Protein AF-A0A2S7YPC9-F1 (afdb_monomer)

Structure (mmCIF, N/CA/C/O backbone):
data_AF-A0A2S7YPC9-F1
#
_entry.id   AF-A0A2S7YPC9-F1
#
loop_
_atom_site.group_PDB
_atom_site.id
_atom_site.type_symbol
_atom_site.label_atom_id
_atom_site.label_alt_id
_atom_site.label_comp_id
_atom_site.label_asym_id
_atom_site.label_entity_id
_atom_site.label_seq_id
_atom_site.pdbx_PDB_ins_code
_atom_site.Cartn_x
_atom_site.Cartn_y
_atom_site.Cartn_z
_atom_site.occupancy
_atom_site.B_iso_or_equiv
_atom_site.auth_seq_id
_atom_site.auth_comp_id
_atom_site.auth_asym_id
_atom_site.auth_atom_id
_atom_site.pdbx_PDB_model_num
ATOM 1 N N . MET A 1 1 ? 17.092 -1.506 -0.333 1.00 57.12 1 MET A N 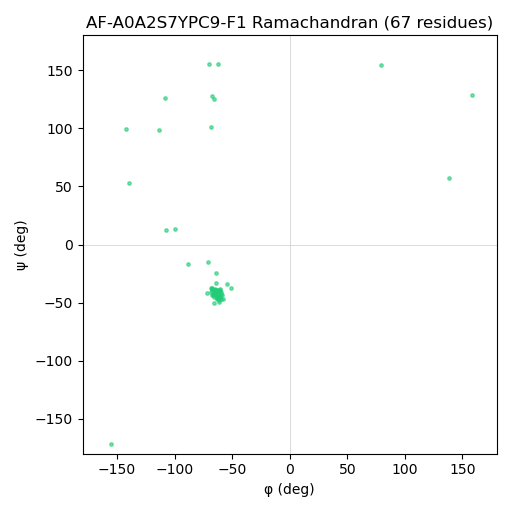1
ATOM 2 C CA . MET A 1 1 ? 15.798 -1.165 -0.958 1.00 57.12 1 MET A CA 1
ATOM 3 C C . MET A 1 1 ? 14.781 -2.179 -0.487 1.00 57.12 1 MET A C 1
ATOM 5 O O . MET A 1 1 ? 15.091 -3.363 -0.521 1.00 57.12 1 MET A O 1
ATOM 9 N N . THR A 1 2 ? 13.625 -1.733 -0.007 1.00 73.81 2 THR A N 1
ATOM 10 C CA . THR A 1 2 ? 12.472 -2.616 0.211 1.00 73.81 2 THR A CA 1
ATOM 11 C C . THR A 1 2 ? 12.021 -3.108 -1.162 1.00 73.81 2 THR A C 1
ATOM 13 O O . THR A 1 2 ? 11.826 -2.280 -2.051 1.00 73.81 2 THR A O 1
ATOM 16 N N . SER A 1 3 ? 11.931 -4.420 -1.382 1.00 86.75 3 SER A N 1
ATOM 17 C CA . SER A 1 3 ? 11.497 -4.927 -2.688 1.00 86.75 3 SER A CA 1
ATOM 18 C C . SER A 1 3 ? 10.006 -4.645 -2.901 1.00 86.75 3 SER A C 1
ATOM 20 O O . SER A 1 3 ? 9.247 -4.557 -1.931 1.00 86.75 3 SER A O 1
ATOM 22 N N . VAL A 1 4 ? 9.548 -4.566 -4.156 1.00 90.44 4 VAL A N 1
ATOM 23 C CA . VAL A 1 4 ? 8.113 -4.433 -4.483 1.00 90.44 4 VAL A CA 1
ATOM 24 C C . VAL A 1 4 ? 7.279 -5.509 -3.771 1.00 90.44 4 VAL A C 1
ATOM 26 O O . VAL A 1 4 ? 6.184 -5.236 -3.274 1.00 90.44 4 VAL A O 1
ATOM 29 N N . LYS A 1 5 ? 7.816 -6.729 -3.647 1.00 92.19 5 LYS A N 1
ATOM 30 C CA . LYS A 1 5 ? 7.176 -7.848 -2.941 1.00 92.19 5 LYS A CA 1
ATOM 31 C C . LYS A 1 5 ? 7.012 -7.589 -1.438 1.00 92.19 5 LYS A C 1
ATOM 33 O O . LYS A 1 5 ? 5.960 -7.907 -0.878 1.00 92.19 5 LYS A O 1
ATOM 38 N N . ASP A 1 6 ? 8.017 -7.003 -0.793 1.00 93.56 6 ASP A N 1
ATOM 39 C CA . ASP A 1 6 ? 7.961 -6.667 0.633 1.00 93.56 6 ASP A CA 1
ATOM 40 C C . ASP A 1 6 ? 6.943 -5.548 0.895 1.00 93.56 6 ASP A C 1
ATOM 42 O O . ASP A 1 6 ? 6.163 -5.635 1.844 1.00 93.56 6 ASP A O 1
ATOM 46 N N . ILE A 1 7 ? 6.891 -4.534 0.021 1.00 94.56 7 ILE A N 1
ATOM 47 C CA . ILE A 1 7 ? 5.913 -3.437 0.113 1.00 94.56 7 ILE A CA 1
ATOM 48 C C . ILE A 1 7 ? 4.485 -3.981 -0.039 1.00 94.56 7 ILE A C 1
ATOM 50 O O . ILE A 1 7 ? 3.622 -3.685 0.787 1.00 94.56 7 ILE A O 1
ATOM 54 N N . LYS A 1 8 ? 4.243 -4.853 -1.031 1.00 95.12 8 LYS A N 1
ATOM 55 C CA . LYS A 1 8 ? 2.939 -5.516 -1.228 1.00 95.12 8 LYS A CA 1
ATOM 56 C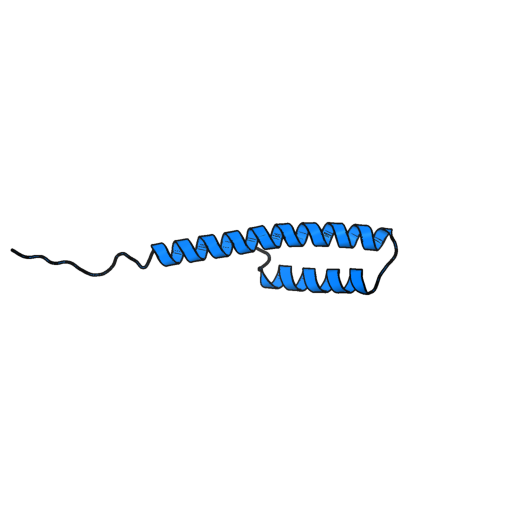 C . LYS A 1 8 ? 2.534 -6.371 -0.024 1.00 95.12 8 LYS A C 1
ATOM 58 O O . LYS A 1 8 ? 1.371 -6.350 0.373 1.00 95.12 8 LYS A O 1
ATOM 63 N N . SER A 1 9 ? 3.485 -7.077 0.591 1.00 96.81 9 SER A N 1
ATOM 64 C CA . SER A 1 9 ? 3.220 -7.895 1.785 1.00 96.81 9 SER A CA 1
ATOM 65 C C . SER A 1 9 ? 2.801 -7.031 2.981 1.00 96.81 9 SER A C 1
ATOM 67 O O . SER A 1 9 ? 1.813 -7.340 3.646 1.00 96.81 9 SER A O 1
ATOM 69 N N . LYS A 1 10 ? 3.486 -5.903 3.211 1.00 96.25 10 LYS A N 1
ATOM 70 C CA . LYS A 1 10 ? 3.121 -4.943 4.266 1.00 96.25 10 LYS A CA 1
ATOM 71 C C . LYS A 1 10 ? 1.776 -4.263 4.003 1.00 96.25 10 LYS A C 1
ATOM 73 O O . LYS A 1 10 ? 0.981 -4.118 4.928 1.00 96.25 10 LYS A O 1
ATOM 78 N N . LEU A 1 11 ? 1.485 -3.893 2.753 1.00 96.81 11 LEU A N 1
ATOM 79 C CA . LEU A 1 11 ? 0.176 -3.349 2.369 1.00 96.81 11 LEU A CA 1
ATOM 80 C C . LEU A 1 11 ? -0.955 -4.333 2.680 1.00 96.81 11 LEU A C 1
ATOM 82 O O . LEU A 1 11 ? -1.980 -3.923 3.224 1.00 96.81 11 LEU A O 1
ATOM 86 N N . ALA A 1 12 ? -0.769 -5.623 2.385 1.00 97.12 12 ALA A N 1
ATOM 87 C CA . ALA A 1 12 ? -1.752 -6.656 2.702 1.00 97.12 12 ALA A CA 1
ATOM 88 C C . ALA A 1 12 ? -1.978 -6.788 4.218 1.00 97.12 12 ALA A C 1
ATOM 90 O O . ALA A 1 12 ? -3.124 -6.860 4.662 1.00 97.12 12 ALA A O 1
ATOM 91 N N . GLU A 1 13 ? -0.911 -6.749 5.021 1.00 96.94 13 GLU A N 1
ATOM 92 C CA . GLU A 1 13 ? -1.007 -6.792 6.484 1.00 96.94 13 GLU A CA 1
ATOM 93 C C . GLU A 1 13 ? -1.797 -5.598 7.043 1.00 96.94 13 GLU A C 1
ATOM 95 O O . GLU A 1 13 ? -2.711 -5.771 7.853 1.00 96.94 13 GLU A O 1
ATOM 100 N N . ILE A 1 14 ? -1.485 -4.381 6.588 1.00 96.69 14 ILE A N 1
ATOM 101 C CA . ILE A 1 14 ? -2.163 -3.161 7.042 1.00 96.69 14 ILE A CA 1
ATOM 102 C C . ILE A 1 14 ? -3.616 -3.127 6.575 1.00 96.69 14 ILE A C 1
ATOM 104 O O . ILE A 1 14 ? -4.496 -2.764 7.351 1.00 96.69 14 ILE A O 1
ATOM 108 N N . THR A 1 15 ? -3.892 -3.573 5.351 1.00 96.56 15 THR A N 1
ATOM 109 C CA . THR A 1 15 ? -5.266 -3.715 4.847 1.00 96.56 15 THR A CA 1
ATOM 110 C C . THR A 1 15 ? -6.055 -4.711 5.698 1.00 96.56 15 THR A C 1
ATOM 112 O O . THR A 1 15 ? -7.210 -4.452 6.037 1.00 96.56 15 THR A O 1
ATOM 115 N N . GLY A 1 16 ? -5.425 -5.813 6.118 1.00 97.50 16 GLY A N 1
ATOM 116 C CA . GLY A 1 16 ? -6.016 -6.767 7.055 1.00 97.50 16 GLY A CA 1
ATOM 117 C C . GLY A 1 16 ? -6.351 -6.129 8.405 1.00 97.50 16 GLY A C 1
ATOM 118 O O . GLY A 1 16 ? -7.465 -6.297 8.894 1.00 97.50 16 GLY A O 1
ATOM 119 N N . LYS A 1 17 ? -5.436 -5.330 8.972 1.00 96.50 17 LYS A N 1
ATOM 120 C CA . LYS A 1 17 ? -5.657 -4.580 10.225 1.00 96.50 17 LYS A CA 1
ATOM 121 C C . LYS A 1 17 ? -6.790 -3.555 10.104 1.00 96.50 17 LYS A C 1
ATOM 123 O O . LYS A 1 17 ? -7.673 -3.520 10.955 1.00 96.50 17 LYS A O 1
ATOM 128 N N . LEU A 1 18 ? -6.809 -2.777 9.021 1.00 95.88 18 LEU A N 1
ATOM 129 C CA . LEU A 1 18 ? -7.876 -1.813 8.727 1.00 95.88 18 LEU A CA 1
ATOM 130 C C . LEU A 1 18 ? -9.241 -2.500 8.578 1.00 95.88 18 LEU A C 1
ATOM 132 O O . LEU A 1 18 ? -10.243 -1.977 9.057 1.00 95.88 18 LEU A O 1
ATOM 136 N N . THR A 1 19 ? -9.274 -3.683 7.958 1.00 95.81 19 THR A N 1
ATOM 137 C CA . THR A 1 19 ? -10.500 -4.479 7.772 1.00 95.81 19 THR A CA 1
ATOM 138 C C . THR A 1 19 ? -10.990 -5.096 9.080 1.00 95.81 19 THR A C 1
ATOM 140 O O . THR A 1 19 ? -12.187 -5.087 9.352 1.00 95.81 19 THR A O 1
ATOM 143 N N . ALA A 1 20 ? -10.074 -5.615 9.902 1.00 96.38 20 ALA A N 1
ATOM 144 C CA . ALA A 1 20 ? -10.392 -6.147 11.227 1.00 96.38 20 ALA A CA 1
ATOM 145 C C . ALA A 1 20 ? -10.922 -5.058 12.175 1.00 96.38 20 ALA A C 1
ATOM 147 O O . ALA A 1 20 ? -11.667 -5.355 13.109 1.00 96.38 20 ALA A O 1
ATOM 148 N N . GLY A 1 21 ? -10.563 -3.803 11.905 1.00 93.44 21 GLY A N 1
ATOM 149 C CA . GLY A 1 21 ? -10.923 -2.661 12.721 1.00 93.44 21 GLY A CA 1
ATOM 150 C C . GLY A 1 21 ? -10.038 -2.547 13.961 1.00 93.44 21 GLY A C 1
ATOM 151 O O . GLY A 1 21 ? -9.462 -3.508 14.469 1.00 93.44 21 GLY A O 1
ATOM 152 N N . GLY A 1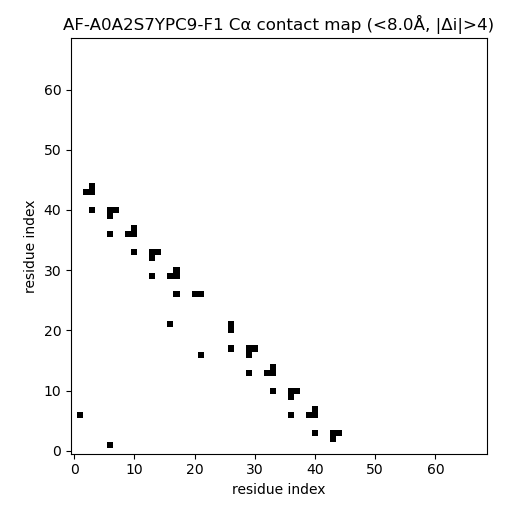 22 ? -9.919 -1.323 14.455 1.00 94.00 22 GLY A N 1
ATOM 153 C CA . GLY A 1 22 ? -9.169 -0.995 15.658 1.00 94.00 22 GLY A CA 1
ATOM 154 C C . GLY A 1 22 ? -9.701 0.287 16.275 1.00 94.00 22 GLY A C 1
ATOM 155 O O . GLY A 1 22 ? -10.716 0.836 15.843 1.00 94.00 22 GLY A O 1
ATOM 156 N N . THR A 1 23 ? -9.008 0.797 17.285 1.00 96.94 23 THR A N 1
ATOM 157 C CA . THR A 1 23 ? -9.328 2.126 17.819 1.00 96.94 23 THR A CA 1
ATOM 158 C C . THR A 1 23 ? -9.115 3.205 16.751 1.00 96.94 23 THR A C 1
ATOM 160 O O . THR A 1 23 ? -8.294 3.045 15.849 1.00 96.94 23 THR A O 1
ATOM 163 N N . ASN A 1 24 ? -9.797 4.349 16.870 1.00 95.31 24 ASN A N 1
ATOM 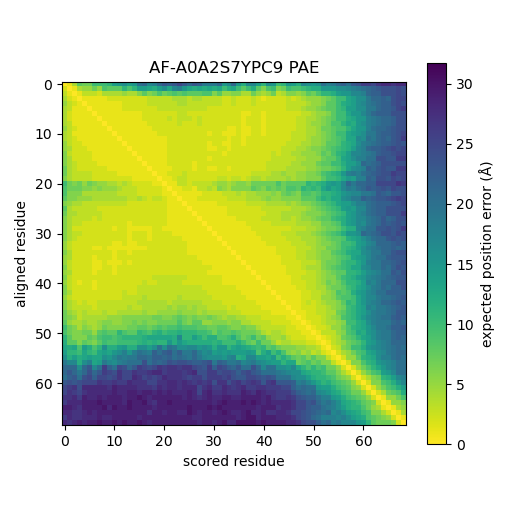164 C CA . ASN A 1 24 ? -9.614 5.472 15.937 1.00 95.31 24 ASN A CA 1
ATOM 165 C C . ASN A 1 24 ? -8.146 5.922 15.817 1.00 95.31 24 ASN A C 1
ATOM 167 O O . ASN A 1 24 ? -7.719 6.325 14.737 1.00 95.31 24 ASN A O 1
ATOM 171 N N . ALA A 1 25 ? -7.371 5.836 16.904 1.00 96.81 25 ALA A N 1
ATOM 172 C CA . ALA A 1 25 ? -5.943 6.144 16.890 1.00 96.81 25 ALA A CA 1
ATOM 173 C C . ALA A 1 25 ? -5.158 5.138 16.032 1.00 96.81 25 ALA A C 1
ATOM 175 O O . ALA A 1 25 ? -4.446 5.544 15.118 1.00 96.81 25 ALA A O 1
ATOM 176 N N . GLN A 1 26 ? -5.370 3.838 16.255 1.00 95.75 26 GLN A N 1
ATOM 177 C CA . GLN A 1 26 ? -4.727 2.777 15.472 1.00 95.75 26 GLN A CA 1
ATOM 178 C C . GLN A 1 26 ? -5.107 2.849 13.993 1.00 95.75 26 GLN A C 1
ATOM 180 O O . GLN A 1 26 ? -4.241 2.778 13.130 1.00 95.75 26 GLN A O 1
ATOM 185 N N . MET A 1 27 ? -6.390 3.061 13.690 1.00 96.00 27 MET A N 1
ATOM 186 C CA . MET A 1 27 ? -6.861 3.210 12.312 1.00 96.00 27 MET A CA 1
ATOM 187 C C . MET A 1 27 ? -6.178 4.393 11.621 1.00 96.00 27 MET A C 1
ATOM 189 O O . MET A 1 27 ? -5.750 4.265 10.477 1.00 96.00 27 MET A O 1
ATOM 193 N N . LYS A 1 28 ? -6.021 5.531 12.310 1.00 97.19 28 LYS A N 1
ATOM 194 C CA . LYS A 1 28 ? -5.319 6.702 11.769 1.00 97.19 28 LYS A CA 1
ATOM 195 C C . LYS A 1 28 ? -3.858 6.385 11.439 1.00 97.19 28 LYS A C 1
ATOM 197 O O . LYS A 1 28 ? -3.401 6.750 10.360 1.00 97.19 28 LYS A O 1
ATOM 202 N N . GLU A 1 29 ? -3.156 5.693 12.331 1.00 97.25 29 GLU A N 1
ATOM 203 C CA . GLU A 1 29 ? -1.769 5.263 12.107 1.00 97.25 29 GLU A CA 1
ATOM 204 C C . GLU A 1 29 ? -1.665 4.283 10.932 1.00 97.25 29 GLU A C 1
ATOM 206 O O . GLU A 1 29 ? -0.830 4.455 10.045 1.00 97.25 29 GLU A O 1
ATOM 211 N N . TRP A 1 30 ? -2.558 3.295 10.865 1.00 97.50 30 TRP A N 1
ATOM 212 C CA . TRP A 1 30 ? -2.601 2.322 9.775 1.00 97.50 30 TRP A CA 1
ATOM 213 C C . TRP A 1 30 ? -2.902 2.974 8.426 1.00 97.50 30 TRP A C 1
ATOM 215 O O . TRP A 1 30 ? -2.272 2.617 7.437 1.00 97.50 30 TRP A O 1
ATOM 225 N N . TYR A 1 31 ? -3.797 3.964 8.370 1.00 96.75 31 TYR A N 1
ATOM 226 C CA . TYR A 1 31 ? -4.051 4.720 7.140 1.00 96.75 31 TYR A CA 1
ATOM 227 C C . TYR A 1 31 ? -2.845 5.555 6.699 1.00 96.75 31 TYR A C 1
ATOM 229 O O . TYR A 1 31 ? -2.568 5.643 5.502 1.00 96.75 31 TYR A O 1
ATOM 237 N N . GLN A 1 32 ? -2.116 6.164 7.637 1.00 97.44 32 GLN A N 1
ATOM 238 C CA . GLN A 1 32 ? -0.895 6.903 7.310 1.00 97.44 32 GLN A CA 1
ATOM 239 C C . GLN A 1 32 ? 0.175 5.978 6.728 1.00 97.44 32 GLN A C 1
ATOM 241 O O . GLN A 1 32 ? 0.746 6.284 5.681 1.00 97.44 32 GLN A O 1
ATOM 246 N N . GLU A 1 33 ? 0.397 4.829 7.362 1.00 96.50 33 GLU A N 1
ATOM 247 C CA . GLU A 1 33 ? 1.372 3.849 6.886 1.00 96.50 33 GLU A CA 1
ATOM 248 C C . GLU A 1 33 ? 0.930 3.212 5.556 1.00 96.50 33 GLU A C 1
ATOM 250 O O . GLU A 1 33 ? 1.748 3.040 4.657 1.00 96.50 33 GLU A O 1
ATOM 255 N N . TYR A 1 34 ? -0.368 2.953 5.365 1.00 97.06 34 TYR A N 1
ATOM 256 C CA . TYR A 1 34 ? -0.926 2.495 4.088 1.00 97.06 34 TYR A CA 1
ATOM 257 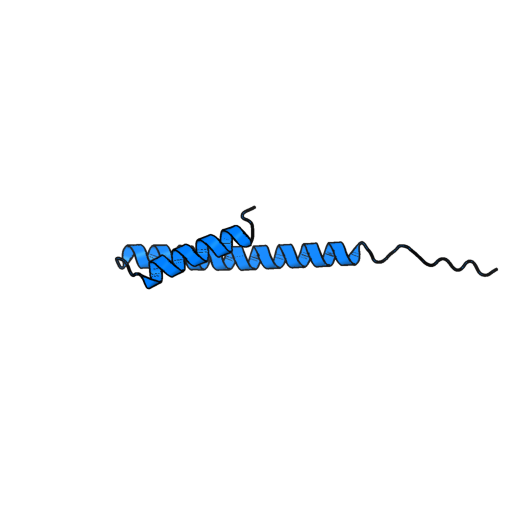C C . TYR A 1 34 ? -0.630 3.473 2.941 1.00 97.06 34 TYR A C 1
ATOM 259 O O . TYR A 1 34 ? -0.170 3.061 1.874 1.00 97.06 34 TYR A O 1
ATOM 267 N N . ASN A 1 35 ? -0.856 4.774 3.155 1.00 96.88 35 ASN A N 1
ATOM 268 C CA . ASN A 1 35 ? -0.587 5.795 2.140 1.00 96.88 35 ASN A CA 1
ATOM 269 C C . ASN A 1 35 ? 0.903 5.869 1.800 1.00 96.88 35 ASN A C 1
ATOM 271 O O . ASN A 1 35 ? 1.262 5.876 0.624 1.00 96.88 35 ASN A O 1
ATOM 275 N N . LYS A 1 36 ? 1.763 5.846 2.822 1.00 96.12 36 LYS A N 1
ATOM 276 C CA . LYS A 1 36 ? 3.215 5.836 2.644 1.00 96.12 36 LYS A CA 1
ATOM 277 C C . LYS A 1 36 ? 3.683 4.617 1.845 1.00 96.12 36 LYS A C 1
ATOM 279 O O . LYS A 1 36 ? 4.439 4.764 0.891 1.00 96.12 36 LYS A O 1
ATOM 284 N N . LEU A 1 37 ? 3.196 3.421 2.180 1.00 95.75 37 LEU A N 1
ATOM 285 C CA . LEU A 1 37 ? 3.549 2.200 1.451 1.00 95.75 37 LEU A CA 1
ATOM 286 C C . LEU A 1 37 ? 3.059 2.223 -0.002 1.00 95.75 37 LEU A C 1
ATOM 288 O O . LEU A 1 37 ? 3.741 1.689 -0.871 1.00 95.75 37 LEU A O 1
ATOM 292 N N . ASN A 1 38 ? 1.918 2.850 -0.297 1.00 96.00 38 ASN A N 1
ATOM 293 C CA . ASN A 1 38 ? 1.463 3.026 -1.679 1.00 96.00 38 ASN A CA 1
ATOM 294 C C . ASN A 1 38 ? 2.365 3.971 -2.484 1.00 96.00 38 ASN A C 1
ATOM 296 O O . ASN A 1 38 ? 2.622 3.716 -3.662 1.00 96.00 38 ASN A O 1
ATOM 300 N N . GLU A 1 39 ? 2.870 5.043 -1.871 1.00 95.50 39 GLU A N 1
ATOM 301 C CA . GLU A 1 39 ? 3.850 5.925 -2.516 1.00 95.50 39 GLU A CA 1
ATOM 302 C C . GLU A 1 39 ? 5.177 5.199 -2.765 1.00 95.50 39 GLU A C 1
ATOM 304 O O . GLU A 1 39 ? 5.708 5.256 -3.877 1.00 95.50 39 GLU A O 1
ATOM 309 N N . GLU A 1 40 ? 5.673 4.458 -1.768 1.00 93.88 40 GLU A N 1
ATOM 310 C CA . GLU A 1 40 ? 6.868 3.619 -1.907 1.00 93.88 40 GLU A CA 1
ATOM 311 C C . GLU A 1 40 ? 6.684 2.561 -3.002 1.00 93.88 40 GLU A C 1
ATOM 313 O O . GLU A 1 40 ? 7.593 2.348 -3.805 1.00 93.88 40 GLU A O 1
ATOM 318 N N . LEU A 1 41 ? 5.502 1.937 -3.083 1.00 94.50 41 LEU A N 1
ATOM 319 C CA . LEU A 1 41 ? 5.181 0.955 -4.116 1.00 94.50 41 LEU A CA 1
ATOM 320 C C . LEU A 1 41 ? 5.256 1.579 -5.508 1.00 94.50 41 LEU A C 1
ATOM 322 O O . LEU A 1 41 ? 5.922 1.042 -6.388 1.00 94.50 41 LEU A O 1
ATOM 326 N N . LYS A 1 42 ? 4.612 2.733 -5.697 1.00 93.25 42 LYS A N 1
ATOM 327 C CA . LYS A 1 42 ? 4.597 3.435 -6.982 1.00 93.25 42 LYS A CA 1
ATOM 328 C C . LYS A 1 42 ? 6.004 3.847 -7.417 1.00 93.25 42 LYS A C 1
ATOM 330 O O . LYS A 1 42 ? 6.337 3.735 -8.595 1.00 93.25 42 LYS A O 1
ATOM 335 N N . ALA A 1 43 ? 6.832 4.308 -6.480 1.00 91.81 43 ALA A N 1
ATOM 336 C CA . ALA A 1 43 ? 8.222 4.655 -6.754 1.00 91.81 43 ALA A CA 1
ATOM 337 C C . ALA A 1 43 ? 9.061 3.419 -7.122 1.00 91.81 43 ALA A C 1
ATOM 339 O O . ALA A 1 43 ? 9.841 3.471 -8.072 1.00 91.81 43 ALA A O 1
ATOM 340 N N . ALA A 1 44 ? 8.878 2.306 -6.408 1.00 90.31 44 ALA A N 1
ATOM 341 C CA . ALA A 1 44 ? 9.585 1.058 -6.673 1.00 90.31 44 ALA A CA 1
ATOM 342 C C . ALA A 1 44 ? 9.185 0.440 -8.025 1.00 90.31 44 ALA A C 1
ATOM 344 O O . ALA A 1 44 ? 10.060 0.053 -8.794 1.00 90.31 44 ALA A O 1
ATOM 345 N N . GLU A 1 45 ? 7.892 0.420 -8.363 1.00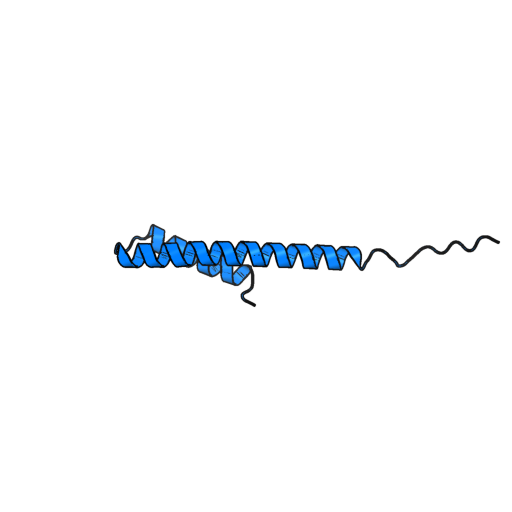 89.44 45 GLU A N 1
ATOM 346 C CA . GLU A 1 45 ? 7.407 -0.068 -9.664 1.00 89.44 45 GLU A CA 1
ATOM 347 C C . GLU A 1 45 ? 7.896 0.818 -10.822 1.00 89.44 45 GLU A C 1
ATOM 349 O O . GLU A 1 45 ? 8.284 0.306 -11.871 1.00 89.44 45 GLU A O 1
ATOM 354 N N . ALA A 1 46 ? 7.954 2.141 -10.631 1.00 89.06 46 ALA A N 1
ATOM 355 C CA . ALA A 1 46 ? 8.530 3.049 -11.622 1.00 89.06 46 ALA A CA 1
ATOM 356 C C . ALA A 1 46 ? 10.039 2.817 -11.820 1.00 89.06 46 ALA A C 1
ATOM 358 O O . ALA A 1 46 ? 10.522 2.863 -12.951 1.00 89.06 46 ALA A O 1
ATOM 359 N N . ALA A 1 47 ? 10.779 2.544 -10.741 1.00 86.69 47 ALA A N 1
ATOM 360 C CA . ALA A 1 47 ? 12.201 2.222 -10.813 1.00 86.69 47 ALA A CA 1
ATOM 361 C C . ALA A 1 47 ? 12.452 0.874 -11.512 1.00 86.69 47 ALA A C 1
ATOM 363 O O . ALA A 1 47 ? 13.317 0.802 -12.382 1.00 86.69 47 ALA A O 1
ATOM 364 N N . GLU A 1 48 ? 11.669 -0.167 -11.204 1.00 84.25 48 GLU A N 1
ATOM 365 C CA . GLU A 1 48 ? 11.750 -1.464 -11.894 1.00 84.25 48 GLU A CA 1
ATOM 366 C C . GLU A 1 48 ? 11.413 -1.336 -13.387 1.00 84.25 48 GLU A C 1
ATOM 368 O O . GLU A 1 48 ? 12.112 -1.902 -14.226 1.00 84.25 48 GLU A O 1
ATOM 373 N N . ALA A 1 49 ? 10.394 -0.546 -13.742 1.00 83.25 49 ALA A N 1
ATOM 374 C CA . ALA A 1 49 ? 10.047 -0.285 -15.137 1.00 83.25 49 ALA A CA 1
ATOM 375 C C . ALA A 1 49 ? 11.155 0.480 -15.884 1.00 83.25 49 ALA A C 1
ATOM 377 O O . ALA A 1 49 ? 11.458 0.157 -17.034 1.00 83.25 49 ALA A O 1
ATOM 378 N N . ALA A 1 50 ? 11.784 1.468 -15.240 1.00 80.62 50 ALA A N 1
ATOM 379 C CA . ALA A 1 50 ? 12.901 2.213 -15.817 1.00 80.62 50 ALA A CA 1
ATOM 380 C C . ALA A 1 50 ? 14.143 1.328 -16.022 1.00 80.62 50 ALA A C 1
ATOM 382 O O . ALA A 1 50 ? 14.772 1.390 -17.080 1.00 80.62 50 ALA A O 1
ATOM 383 N N . GLU A 1 51 ? 14.469 0.465 -15.056 1.00 77.50 51 GLU A N 1
ATOM 384 C CA . GLU A 1 51 ? 15.565 -0.504 -15.176 1.00 77.50 51 GLU A CA 1
ATOM 385 C C . GLU A 1 51 ? 15.278 -1.553 -16.262 1.00 77.50 51 GLU A C 1
ATOM 387 O O . GLU A 1 51 ? 16.151 -1.842 -17.081 1.00 77.50 51 GLU A O 1
ATOM 392 N N . ALA A 1 52 ? 14.044 -2.058 -16.361 1.00 74.44 52 ALA A N 1
ATOM 393 C CA . ALA A 1 52 ? 13.641 -2.974 -17.430 1.00 74.44 52 ALA A CA 1
ATOM 394 C C . ALA A 1 52 ? 13.728 -2.321 -18.824 1.00 74.44 52 ALA A C 1
ATOM 396 O O . ALA A 1 52 ? 14.203 -2.940 -19.783 1.00 74.44 52 ALA A O 1
ATOM 397 N N . ALA A 1 53 ? 13.330 -1.051 -18.946 1.00 72.06 53 ALA A N 1
ATOM 398 C CA . ALA A 1 53 ? 13.464 -0.289 -20.187 1.00 72.06 53 ALA A CA 1
ATOM 399 C C . ALA A 1 53 ? 14.939 -0.059 -20.561 1.00 72.06 53 ALA A C 1
ATOM 401 O O . ALA A 1 53 ? 15.319 -0.214 -21.723 1.00 72.06 53 ALA A O 1
ATOM 402 N N . LYS A 1 54 ? 15.796 0.239 -19.577 1.00 66.06 54 LYS A N 1
ATOM 403 C CA . LYS A 1 54 ? 17.242 0.404 -19.772 1.00 66.06 54 LYS A CA 1
ATOM 404 C C . LYS A 1 54 ? 17.920 -0.903 -20.194 1.00 66.06 54 LYS A C 1
ATOM 406 O O . LYS A 1 54 ? 18.731 -0.891 -21.119 1.00 66.06 54 LYS A O 1
ATOM 411 N N . ALA A 1 55 ? 17.551 -2.030 -19.585 1.00 62.69 55 ALA A N 1
ATOM 412 C CA . ALA A 1 55 ? 18.042 -3.352 -19.973 1.00 62.69 55 ALA A CA 1
ATOM 413 C C . ALA A 1 55 ? 17.624 -3.719 -21.409 1.00 62.69 55 ALA A C 1
ATOM 415 O O . ALA A 1 55 ? 18.430 -4.229 -22.181 1.00 62.69 55 ALA A O 1
ATOM 416 N N . THR A 1 56 ? 16.400 -3.370 -21.811 1.00 58.47 56 THR A N 1
ATOM 417 C CA . THR A 1 56 ? 15.911 -3.609 -23.181 1.00 58.47 56 THR A CA 1
ATOM 418 C C . THR A 1 56 ? 16.645 -2.740 -24.208 1.00 58.47 56 THR A C 1
ATOM 420 O O . THR A 1 56 ? 16.9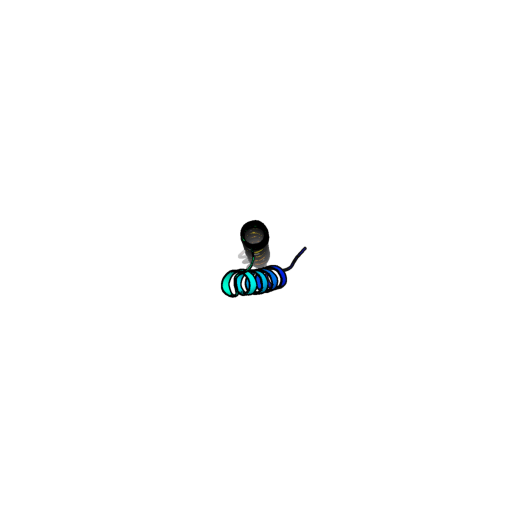87 -3.215 -25.287 1.00 58.47 56 THR A O 1
ATOM 423 N N . SER A 1 57 ? 16.968 -1.490 -23.861 1.00 56.78 57 SER A N 1
ATOM 424 C CA . SER A 1 57 ? 17.723 -0.585 -24.739 1.00 56.78 57 SER A CA 1
ATOM 425 C C . SER A 1 57 ? 19.204 -0.963 -24.897 1.00 56.78 57 SER A C 1
ATOM 427 O O . SER A 1 57 ? 19.861 -0.460 -25.805 1.00 56.78 57 SER A O 1
ATOM 429 N N . SER A 1 58 ? 19.725 -1.833 -24.027 1.00 56.59 58 SER A N 1
ATOM 430 C CA . SER A 1 58 ? 21.121 -2.295 -24.037 1.00 56.59 58 SER A CA 1
ATOM 431 C C . SER A 1 58 ? 21.339 -3.530 -24.923 1.00 56.59 58 SER A C 1
ATOM 433 O O . SER A 1 58 ? 22.468 -3.804 -25.310 1.00 56.59 58 SER A O 1
ATOM 435 N N . ASN A 1 59 ? 20.268 -4.248 -25.286 1.00 53.06 59 ASN A N 1
ATOM 436 C CA . ASN A 1 59 ? 20.334 -5.494 -26.063 1.00 53.06 59 ASN A CA 1
ATOM 437 C C . ASN A 1 59 ? 20.039 -5.291 -27.566 1.00 53.06 59 ASN A C 1
ATOM 439 O O . ASN A 1 59 ? 19.783 -6.255 -28.282 1.00 53.06 59 ASN A O 1
ATOM 443 N N . GLY A 1 60 ? 20.035 -4.041 -28.044 1.00 52.75 60 GLY A N 1
ATOM 444 C CA . GLY A 1 60 ? 19.652 -3.671 -29.411 1.00 52.75 60 GLY A CA 1
ATOM 445 C C . GLY A 1 60 ? 20.791 -3.254 -30.348 1.00 52.75 60 GLY A C 1
ATOM 446 O O . GLY A 1 60 ? 20.497 -2.686 -31.396 1.00 52.75 60 GLY A O 1
ATOM 447 N N . PHE A 1 61 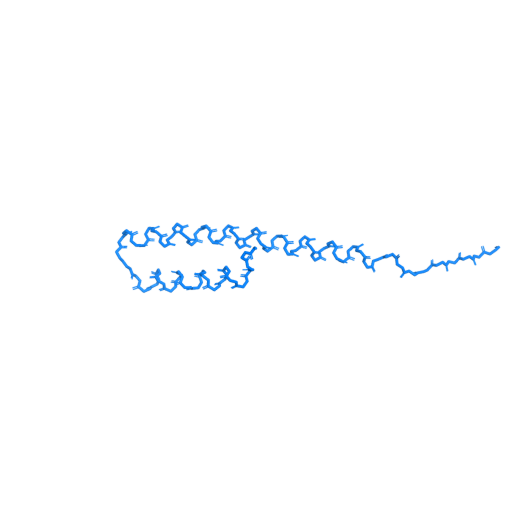? 22.067 -3.472 -30.006 1.00 53.69 61 PHE A N 1
ATOM 448 C CA . PHE A 1 61 ? 23.180 -3.089 -30.889 1.00 53.69 61 PHE A CA 1
ATOM 449 C C . PHE A 1 61 ? 24.308 -4.126 -30.945 1.00 53.69 61 PHE A C 1
ATOM 451 O O . PHE A 1 61 ? 25.469 -3.794 -30.763 1.00 53.69 61 PHE A O 1
ATOM 458 N N . GLU A 1 62 ? 23.979 -5.380 -31.231 1.00 59.31 62 GLU A N 1
ATOM 459 C CA . GLU A 1 62 ? 24.920 -6.312 -31.859 1.00 59.31 62 GLU A CA 1
ATOM 460 C C . GLU A 1 62 ? 24.118 -7.167 -32.843 1.00 59.31 62 GLU A C 1
ATOM 462 O O . GLU A 1 62 ? 23.344 -8.023 -32.429 1.00 59.31 62 GLU A O 1
ATOM 467 N N . ASP A 1 63 ? 24.172 -6.813 -34.128 1.00 56.59 63 ASP A N 1
ATOM 468 C CA . ASP A 1 63 ? 24.566 -7.688 -35.245 1.00 56.59 63 ASP A CA 1
ATOM 469 C C . ASP A 1 63 ? 24.013 -7.134 -36.571 1.00 56.59 63 ASP A C 1
ATOM 471 O O . ASP A 1 63 ? 22.828 -6.821 -36.696 1.00 56.59 63 ASP A O 1
ATOM 475 N N . GLY A 1 64 ? 24.886 -6.990 -37.568 1.00 49.62 64 GLY A N 1
ATOM 476 C CA . GLY A 1 64 ? 24.499 -6.564 -38.912 1.00 49.62 64 GLY A CA 1
ATOM 477 C C . GLY A 1 64 ? 25.450 -5.566 -39.561 1.00 49.62 64 GLY A C 1
ATOM 478 O O . GLY A 1 64 ? 25.031 -4.491 -39.981 1.00 49.62 64 GLY A O 1
ATOM 479 N N . ILE A 1 65 ? 26.728 -5.925 -39.684 1.00 62.75 65 ILE A N 1
ATOM 480 C CA . ILE A 1 65 ? 27.590 -5.369 -40.732 1.00 62.75 65 ILE A CA 1
ATOM 481 C C . ILE A 1 65 ? 27.076 -5.891 -42.085 1.00 62.75 65 ILE A C 1
ATOM 483 O O . ILE A 1 65 ? 27.028 -7.106 -42.274 1.00 62.75 65 ILE A O 1
ATOM 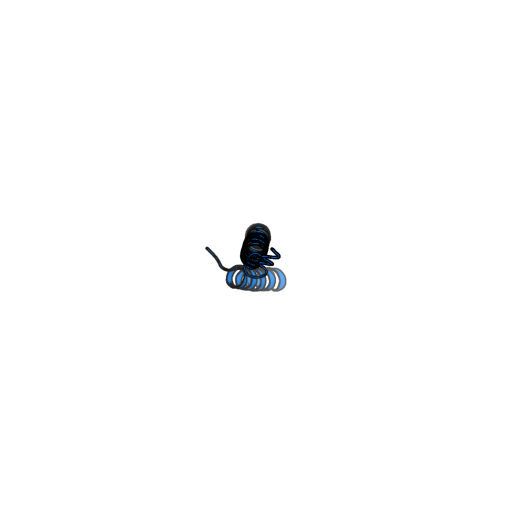487 N N . PRO A 1 66 ? 26.809 -5.019 -43.072 1.00 55.88 66 PRO A N 1
ATOM 488 C CA . PRO A 1 66 ? 27.113 -5.370 -44.447 1.00 55.88 66 PRO A CA 1
ATOM 489 C C . PRO A 1 66 ? 28.229 -4.459 -44.956 1.00 55.88 66 PRO A C 1
ATOM 491 O O . PRO A 1 66 ? 28.003 -3.338 -45.404 1.00 55.88 66 PRO A O 1
ATOM 494 N N . THR A 1 67 ? 29.460 -4.965 -44.925 1.00 60.09 67 THR A N 1
ATOM 495 C CA . THR A 1 67 ? 30.488 -4.526 -45.865 1.00 60.09 67 THR A CA 1
ATOM 496 C C . THR A 1 67 ? 30.068 -5.041 -47.238 1.00 60.09 67 THR A C 1
ATOM 498 O O . THR A 1 67 ? 30.228 -6.227 -47.521 1.00 60.09 67 THR A O 1
ATOM 501 N N . ASN A 1 68 ? 29.494 -4.177 -48.071 1.00 55.44 68 ASN A N 1
ATOM 502 C CA . ASN A 1 68 ? 29.427 -4.405 -49.512 1.00 55.44 68 ASN A CA 1
ATOM 503 C C . ASN A 1 68 ? 30.400 -3.436 -50.184 1.00 55.44 68 ASN A C 1
ATOM 505 O O . ASN A 1 68 ? 30.401 -2.248 -49.853 1.00 55.44 68 ASN A O 1
ATOM 509 N N . GLY A 1 69 ? 31.285 -4.010 -51.003 1.00 51.66 69 GLY A N 1
ATOM 510 C CA . GLY A 1 69 ? 32.428 -3.348 -51.633 1.00 51.66 69 GLY A CA 1
ATOM 511 C C . GLY A 1 69 ? 32.126 -2.638 -52.938 1.00 51.66 69 GLY A C 1
ATOM 512 O O . GLY A 1 69 ? 30.941 -2.359 -53.222 1.00 51.66 69 GLY A O 1
#

Radius of gyration: 21.47 Å; Cα contacts (8 Å, |Δi|>4): 24; chains: 1; bounding box: 43×15×70 Å

Mean predicted aligned error: 9.61 Å

Secondary structure (DSSP, 8-state):
---HHHHHHHHHHHHHHHHH---HHHHHHHHHHHHHHHHHHHHHHHHHHHHHHHHHHHSS---------

Foldseek 3Di:
DQALVNLVVLLVVLVVDCVVDDPPVSNVVSVVVNVVSVVVNVVNVVVVVVVVVVVVVVPPDDDDDDPDD

Sequence (69 aa):
MTSVKDIKSKLAEITGKLTAGGTNAQMKEWYQEYNKLNEELKAAEAAEAAEAAKATSSNGFEDGIPTNG

pLDDT: mean 83.82, std 16.49, range [49.62, 97.5]

Nearest PDB structures (foldseek):
  3k6c-assembly1_J  TM=7.075E-01  e=3.293E+00  Nitrosomonas europaea
  5n5f-assembly1_G  TM=6.672E-01  e=4.297E+00  Haliangium ochraceum
  6sv1-assembly3_b  TM=6.385E-01  e=4.020E+00  Rhodospirillum rubrum
  5n5f-assembly1_B  TM=6.522E-01  e=4.297E+00  Haliangium ochraceum
  3k6c-assembly1_A  TM=5.946E-01  e=3.519E+00  Nitrosomonas europaea

Solvent-accessible surface area (backbone atoms only — not comparable to full-atom values): 4158 Å² total; per-residue (Å²): 130,85,47,62,67,55,41,53,52,51,48,52,53,43,51,50,48,61,71,73,53,69,55,74,68,55,44,53,51,42,51,53,51,46,52,50,44,51,52,52,39,54,52,44,52,51,50,53,52,51,51,53,52,52,56,56,68,67,73,73,82,84,85,82,86,79,90,75,134

Organism: Beauveria bassiana (NCBI:txid176275)